Protein AF-A0A3C0YQV0-F1 (afdb_monomer_lite)

pLDDT: mean 88.63, std 9.93, range [42.66, 97.44]

Foldseek 3Di:
DDPPDPPVVVVVVVVVVVVVVVVVVVVVVVVVVVVQVVVLVVQVVVLQVLLDFQDACVVCCVVLDAFPDKDLPLVVCCVPPPDVDSVVSVQWMWTWGFRDPVVGKIKIFIAHPRRGTHHIDMDGD

Secondary structure (DSSP, 8-state):
------HHHHHHHHHHHHHHHHHHHHHHHHHHHHHHHHHHHHHHHHHHHHS-TTSBHHHHHHHH-S-SEEE-SHHHHHHHSS---HHHHTT-EEEEEEEETTTTEEEEEEE-TTSBEEEEEEEE-

Radius of gyration: 25.52 Å; chains: 1; bounding box: 53×18×84 Å

Structure (mmCIF, N/CA/C/O backbone):
data_AF-A0A3C0YQV0-F1
#
_entry.id   AF-A0A3C0YQV0-F1
#
loop_
_atom_site.group_PDB
_atom_site.id
_atom_site.type_symbol
_atom_site.label_atom_id
_atom_site.label_alt_id
_atom_site.label_comp_id
_atom_site.label_asym_id
_atom_site.label_entity_id
_atom_site.label_seq_id
_atom_site.pdbx_PDB_ins_code
_atom_site.Cartn_x
_atom_site.Cartn_y
_atom_site.Cartn_z
_atom_site.occupancy
_atom_site.B_iso_or_equiv
_atom_site.auth_seq_id
_atom_site.auth_comp_id
_atom_site.auth_asym_id
_atom_site.auth_atom_id
_atom_site.pdbx_PDB_model_num
ATOM 1 N N . MET A 1 1 ? 29.304 0.092 -64.421 1.00 42.66 1 MET A N 1
ATOM 2 C CA . MET A 1 1 ? 30.314 0.768 -63.577 1.00 42.66 1 MET A CA 1
ATOM 3 C C . MET A 1 1 ? 29.757 0.851 -62.168 1.00 42.66 1 MET A C 1
ATOM 5 O O . MET A 1 1 ? 29.013 1.770 -61.850 1.00 42.66 1 MET A O 1
ATOM 9 N N . GLU A 1 2 ? 30.024 -0.179 -61.372 1.00 46.31 2 GLU A N 1
ATOM 10 C CA . GLU A 1 2 ? 29.598 -0.265 -59.975 1.00 46.31 2 GLU A CA 1
ATOM 11 C C . GLU A 1 2 ? 30.436 0.721 -59.154 1.00 46.31 2 GLU A C 1
ATOM 13 O O . GLU A 1 2 ? 31.663 0.625 -59.114 1.00 46.31 2 GLU A O 1
ATOM 18 N N . LYS A 1 3 ? 29.794 1.733 -58.560 1.00 54.44 3 LYS A N 1
ATOM 19 C CA . LYS A 1 3 ? 30.466 2.652 -57.638 1.00 54.44 3 LYS A CA 1
ATOM 20 C C . LYS A 1 3 ? 30.808 1.870 -56.372 1.00 54.44 3 LYS A C 1
ATOM 22 O O . LYS A 1 3 ? 29.951 1.691 -55.513 1.00 54.44 3 LYS A O 1
ATOM 27 N N . VAL A 1 4 ? 32.055 1.419 -56.263 1.00 56.25 4 VAL A N 1
ATOM 28 C CA . VAL A 1 4 ? 32.610 0.869 -55.023 1.00 56.25 4 VAL A CA 1
ATOM 29 C C . VAL A 1 4 ? 32.545 1.977 -53.973 1.00 56.25 4 VAL A C 1
ATOM 31 O O . VAL A 1 4 ? 33.317 2.936 -54.013 1.00 56.25 4 VAL A O 1
ATOM 34 N N . ALA A 1 5 ? 31.562 1.899 -53.076 1.00 59.34 5 ALA A N 1
ATOM 35 C CA . ALA A 1 5 ? 31.467 2.804 -51.943 1.00 59.34 5 ALA A CA 1
ATOM 36 C C . ALA A 1 5 ? 32.784 2.732 -51.157 1.00 59.34 5 ALA A C 1
ATOM 38 O O . ALA A 1 5 ? 33.273 1.646 -50.844 1.00 59.34 5 ALA A O 1
ATOM 39 N N . SER A 1 6 ? 33.376 3.891 -50.859 1.00 66.31 6 SER A N 1
ATOM 40 C CA . SER A 1 6 ? 34.610 3.973 -50.078 1.00 66.31 6 SER A CA 1
ATOM 41 C C . SER A 1 6 ? 34.442 3.188 -48.773 1.00 66.31 6 SER A C 1
ATOM 43 O O . SER A 1 6 ? 33.440 3.344 -48.070 1.00 66.31 6 SER A O 1
ATOM 45 N N . SER A 1 7 ? 35.419 2.349 -48.423 1.00 69.88 7 SER A N 1
ATOM 46 C CA . SER A 1 7 ? 35.410 1.540 -47.190 1.00 69.88 7 SER A CA 1
ATOM 47 C C . SER A 1 7 ? 35.085 2.382 -45.940 1.00 69.88 7 SER A C 1
ATOM 49 O O . SER A 1 7 ? 34.391 1.924 -45.030 1.00 69.88 7 SER A O 1
ATOM 51 N N . ARG A 1 8 ? 35.471 3.667 -45.942 1.00 74.00 8 ARG A N 1
ATOM 52 C CA . ARG A 1 8 ? 35.139 4.628 -44.881 1.00 74.00 8 ARG A CA 1
ATOM 53 C C . ARG A 1 8 ? 33.644 4.948 -44.818 1.00 74.00 8 ARG A C 1
ATOM 55 O O . ARG A 1 8 ? 33.073 4.914 -43.737 1.00 74.00 8 ARG A O 1
ATOM 62 N N . THR A 1 9 ? 32.985 5.191 -45.954 1.00 76.75 9 THR A N 1
ATOM 63 C CA . THR A 1 9 ? 31.532 5.444 -46.002 1.00 76.75 9 THR A CA 1
ATOM 64 C C . THR A 1 9 ? 30.712 4.239 -45.545 1.00 76.75 9 THR A C 1
ATOM 66 O O . THR A 1 9 ? 29.744 4.421 -44.812 1.00 76.75 9 THR A O 1
ATOM 69 N N . VAL A 1 10 ? 31.133 3.015 -45.885 1.00 77.50 10 VAL A N 1
ATOM 70 C CA . VAL A 1 10 ? 30.481 1.781 -45.404 1.00 77.50 10 VAL A CA 1
ATOM 71 C C . VAL A 1 10 ? 30.653 1.630 -43.887 1.00 77.50 10 VAL A C 1
ATOM 73 O O . VAL A 1 10 ? 29.699 1.313 -43.176 1.00 77.50 10 VAL A O 1
ATOM 76 N N . THR A 1 11 ? 31.842 1.944 -43.370 1.00 78.19 11 THR A N 1
ATOM 77 C CA . THR A 1 11 ? 32.129 1.910 -41.927 1.00 78.19 11 THR A CA 1
ATOM 78 C C . THR A 1 11 ? 31.281 2.929 -41.156 1.00 78.19 11 THR A C 1
ATOM 80 O O . THR A 1 11 ? 30.650 2.571 -40.164 1.00 78.19 11 THR A O 1
ATOM 83 N N . TYR A 1 12 ? 31.184 4.176 -41.634 1.00 83.56 12 TYR A N 1
ATOM 84 C CA . TYR A 1 12 ? 30.361 5.206 -40.986 1.00 83.56 12 TYR A CA 1
ATOM 85 C C . TYR A 1 12 ? 28.867 4.866 -40.994 1.00 83.56 12 TYR A C 1
ATOM 87 O O . TYR A 1 12 ? 28.203 5.049 -39.976 1.00 83.56 12 TYR A O 1
ATOM 95 N N . LEU A 1 13 ? 28.345 4.327 -42.102 1.00 81.62 13 LEU A N 1
ATOM 96 C CA . LEU A 1 13 ? 26.955 3.865 -42.191 1.00 81.62 13 LEU A CA 1
ATOM 97 C C . LEU A 1 13 ? 26.656 2.756 -41.177 1.00 81.62 13 LEU A C 1
ATOM 99 O O . LEU A 1 13 ? 25.630 2.797 -40.504 1.00 81.62 13 LEU A O 1
ATOM 103 N N . THR A 1 14 ? 27.576 1.804 -41.020 1.00 81.69 14 THR A N 1
ATOM 104 C CA . THR A 1 14 ? 27.415 0.689 -40.075 1.00 81.69 14 THR A CA 1
ATOM 105 C C . THR A 1 14 ? 27.409 1.181 -38.624 1.00 81.69 14 THR A C 1
ATOM 107 O O . THR A 1 14 ? 26.560 0.771 -37.835 1.00 81.69 14 THR A O 1
ATOM 110 N N . ILE A 1 15 ? 28.302 2.116 -38.278 1.00 85.81 15 ILE A N 1
ATOM 111 C CA . ILE A 1 15 ? 28.349 2.731 -36.942 1.00 85.81 15 ILE A CA 1
ATOM 112 C C . ILE A 1 15 ? 27.075 3.542 -36.668 1.00 85.81 15 ILE A C 1
ATOM 114 O O . ILE A 1 15 ? 26.482 3.406 -35.600 1.00 85.81 15 ILE A O 1
ATOM 118 N N . ALA A 1 16 ? 26.620 4.353 -37.628 1.00 83.25 16 ALA A N 1
ATOM 119 C CA . ALA A 1 16 ? 25.412 5.164 -37.479 1.00 83.25 16 ALA A CA 1
ATOM 120 C C . ALA A 1 16 ? 24.153 4.303 -37.278 1.00 83.25 16 ALA A C 1
ATOM 122 O O . ALA A 1 16 ? 23.330 4.608 -36.414 1.00 83.25 16 ALA A O 1
ATOM 123 N N . LEU A 1 17 ? 24.030 3.197 -38.020 1.00 86.25 17 LEU A N 1
ATOM 124 C CA . LEU A 1 17 ? 22.953 2.224 -37.828 1.00 86.25 17 LEU A CA 1
ATOM 125 C C . LEU A 1 17 ? 23.039 1.563 -36.448 1.00 86.25 17 LEU A C 1
ATOM 127 O O . LEU A 1 17 ? 22.029 1.496 -35.752 1.00 86.25 17 LEU A O 1
ATOM 131 N N . GLY A 1 18 ? 24.232 1.149 -36.011 1.00 84.69 18 GLY A N 1
ATOM 132 C CA . GLY A 1 18 ? 24.435 0.577 -34.677 1.00 84.69 18 GLY A CA 1
ATOM 133 C C . GLY A 1 18 ? 24.026 1.528 -33.548 1.00 84.69 18 GLY A C 1
ATOM 134 O O . GLY A 1 18 ? 23.324 1.123 -32.622 1.00 84.69 18 GLY A O 1
ATOM 135 N N . ILE A 1 19 ? 24.388 2.811 -33.651 1.00 89.56 19 ILE A N 1
ATOM 136 C CA . ILE A 1 19 ? 23.989 3.840 -32.680 1.00 89.56 19 ILE A CA 1
ATOM 137 C C . ILE A 1 19 ? 22.473 4.055 -32.708 1.00 89.56 19 ILE A C 1
ATOM 139 O O . ILE A 1 19 ? 21.850 4.103 -31.652 1.00 89.56 19 ILE A O 1
ATOM 143 N N . SER A 1 20 ? 21.863 4.154 -33.893 1.00 89.81 20 SER A N 1
ATOM 144 C CA . SER A 1 20 ? 20.414 4.353 -34.026 1.00 89.81 20 SER A CA 1
ATOM 145 C C . SER A 1 20 ? 19.617 3.208 -33.393 1.00 89.81 20 SER A C 1
ATOM 147 O O . SER A 1 20 ? 18.682 3.462 -32.631 1.00 89.81 20 SER A O 1
ATOM 149 N N . TRP A 1 21 ? 20.031 1.960 -33.625 1.00 91.44 21 TRP A N 1
ATOM 150 C CA . TRP A 1 21 ? 19.443 0.789 -32.973 1.00 91.44 21 TRP A CA 1
ATOM 151 C C . TRP A 1 21 ? 19.661 0.800 -31.460 1.00 91.44 21 TRP A C 1
ATOM 153 O O . TRP A 1 21 ? 18.722 0.535 -30.710 1.00 91.44 21 TRP A O 1
ATOM 163 N N . GLY A 1 22 ? 20.863 1.160 -31.001 1.00 91.00 22 GLY A N 1
ATOM 164 C CA . GLY A 1 22 ? 21.168 1.287 -29.576 1.00 91.00 22 GLY A CA 1
ATOM 165 C C . GLY A 1 22 ? 20.277 2.316 -28.877 1.00 91.00 22 GLY A C 1
ATOM 166 O O . GLY A 1 22 ? 19.670 2.014 -27.852 1.00 91.00 22 GLY A O 1
ATOM 167 N N . VAL A 1 23 ? 20.125 3.506 -29.463 1.00 92.06 23 VAL A N 1
ATOM 168 C CA . VAL A 1 23 ? 19.241 4.560 -28.940 1.00 92.06 23 VAL A CA 1
ATOM 169 C C . VAL A 1 23 ? 17.783 4.100 -28.944 1.00 92.06 23 VAL A C 1
ATOM 171 O O . VAL A 1 23 ? 17.093 4.264 -27.940 1.00 92.06 23 VAL A O 1
ATOM 174 N N . GLY A 1 24 ? 17.320 3.478 -30.033 1.00 91.69 24 GLY A N 1
ATOM 175 C CA . GLY A 1 24 ? 15.961 2.941 -30.123 1.00 91.69 24 GLY A CA 1
ATOM 176 C C . GLY A 1 24 ? 15.669 1.894 -29.047 1.00 91.69 24 GLY A C 1
ATOM 177 O O . GLY A 1 24 ? 14.635 1.953 -28.385 1.00 91.69 24 GLY A O 1
ATOM 178 N N . PHE A 1 25 ? 16.606 0.977 -28.807 1.00 93.38 25 PHE A N 1
ATOM 179 C CA . PHE A 1 25 ? 16.476 -0.052 -27.779 1.00 93.38 25 PHE A CA 1
ATOM 180 C C . PHE A 1 25 ? 16.431 0.538 -26.363 1.00 93.38 25 PHE A C 1
ATOM 182 O O . PHE A 1 25 ? 15.572 0.165 -25.563 1.00 93.38 25 PHE A O 1
ATOM 189 N N . VAL A 1 26 ? 17.295 1.513 -26.064 1.00 93.69 26 VAL A N 1
ATOM 190 C CA . VAL A 1 26 ? 17.285 2.217 -24.771 1.00 93.69 26 VAL A CA 1
ATOM 191 C C . VAL A 1 26 ? 15.967 2.969 -24.564 1.00 93.69 26 VAL A C 1
ATOM 193 O O . VAL A 1 26 ? 15.376 2.891 -23.484 1.00 93.69 26 VAL A O 1
ATOM 196 N N . LEU A 1 27 ? 15.452 3.647 -25.593 1.00 93.44 27 LEU A N 1
ATOM 197 C CA . LEU A 1 27 ? 14.158 4.331 -25.526 1.00 93.44 27 LEU A CA 1
ATOM 198 C C . LEU A 1 27 ? 13.002 3.351 -25.288 1.00 93.44 27 LEU A C 1
ATOM 200 O O . LEU A 1 27 ? 12.127 3.622 -24.468 1.00 93.44 27 LEU A O 1
ATOM 204 N N . LEU A 1 28 ? 13.005 2.188 -25.939 1.00 94.50 28 LEU A N 1
ATOM 205 C CA . LEU A 1 28 ? 11.987 1.157 -25.720 1.00 94.50 28 LEU A CA 1
ATOM 206 C C . LEU A 1 28 ? 12.006 0.615 -24.287 1.00 94.50 28 LEU A C 1
ATOM 208 O O . LEU A 1 28 ? 10.950 0.486 -23.667 1.00 94.50 28 LEU A O 1
ATOM 212 N N . ILE A 1 29 ? 13.187 0.336 -23.733 1.00 92.06 29 ILE A N 1
ATOM 213 C CA . ILE A 1 29 ? 13.307 -0.140 -22.349 1.00 92.06 29 ILE A CA 1
ATOM 214 C C . ILE A 1 29 ? 12.817 0.928 -21.371 1.00 92.06 29 ILE A C 1
ATOM 216 O O . ILE A 1 29 ? 11.978 0.650 -20.517 1.00 92.06 29 ILE A O 1
ATOM 220 N N . THR A 1 30 ? 13.318 2.155 -21.502 1.00 91.69 30 THR A N 1
ATOM 221 C CA . THR A 1 30 ? 12.988 3.256 -20.583 1.00 91.69 30 THR A CA 1
ATOM 222 C C . THR A 1 30 ? 11.505 3.611 -20.612 1.00 91.69 30 THR A C 1
ATOM 224 O O . THR A 1 30 ? 10.890 3.752 -19.557 1.00 91.69 30 THR A O 1
ATOM 227 N N . THR A 1 31 ? 10.898 3.679 -21.798 1.00 91.44 31 THR A N 1
ATOM 228 C CA . THR A 1 31 ? 9.451 3.906 -21.928 1.00 91.44 31 THR A CA 1
ATOM 229 C C . THR A 1 31 ? 8.646 2.759 -21.325 1.00 91.44 31 THR A C 1
ATOM 231 O O . THR A 1 31 ? 7.706 3.014 -20.576 1.00 91.44 31 THR A O 1
ATOM 234 N N . SER A 1 32 ? 9.036 1.505 -21.566 1.00 89.06 32 SER A N 1
ATOM 235 C CA . SER A 1 32 ? 8.360 0.334 -20.990 1.00 89.06 32 SER A CA 1
ATOM 236 C C . SER A 1 32 ? 8.402 0.338 -19.460 1.00 89.06 32 SER A C 1
ATOM 238 O O . SER A 1 32 ? 7.376 0.115 -18.816 1.00 89.06 32 SER A O 1
ATOM 240 N N . LEU A 1 33 ? 9.561 0.651 -18.870 1.00 87.56 33 LEU A N 1
ATOM 241 C CA . LEU A 1 33 ? 9.719 0.779 -17.419 1.00 87.56 33 LEU A CA 1
ATOM 242 C C . LEU A 1 33 ? 8.850 1.909 -16.856 1.00 87.56 33 LEU A C 1
ATOM 244 O O . LEU A 1 33 ? 8.151 1.702 -15.867 1.00 87.56 33 LEU A O 1
ATOM 248 N N . PHE A 1 34 ? 8.820 3.066 -17.522 1.00 88.56 34 PHE A N 1
ATOM 249 C CA . PHE A 1 34 ? 7.976 4.187 -17.114 1.00 88.56 34 PHE A CA 1
ATOM 250 C C . PHE A 1 34 ? 6.482 3.836 -17.155 1.00 88.56 34 PHE A C 1
ATOM 252 O O . PHE A 1 34 ? 5.737 4.156 -16.229 1.00 88.56 34 PHE A O 1
ATOM 259 N N . PHE A 1 35 ? 6.026 3.143 -18.203 1.00 88.69 35 PHE A N 1
ATOM 260 C CA . PHE A 1 35 ? 4.636 2.694 -18.298 1.00 88.69 35 PHE A CA 1
ATOM 261 C C . PHE A 1 35 ? 4.276 1.679 -17.212 1.00 88.69 35 PHE A C 1
ATOM 263 O O . PHE A 1 35 ? 3.189 1.773 -16.635 1.00 88.69 35 PHE A O 1
ATOM 270 N N . LEU A 1 36 ? 5.176 0.738 -16.913 1.00 87.25 36 LEU A N 1
ATOM 271 C CA . LEU A 1 36 ? 4.998 -0.220 -15.822 1.00 87.25 36 LEU A CA 1
ATOM 272 C C . LEU A 1 36 ? 4.880 0.498 -14.477 1.00 87.25 36 LEU A C 1
ATOM 274 O O . LEU A 1 36 ? 3.924 0.256 -13.744 1.00 87.25 36 LEU A O 1
ATOM 278 N N . GLU A 1 37 ? 5.786 1.431 -14.190 1.00 87.38 37 GLU A N 1
ATOM 279 C CA . GLU A 1 37 ? 5.776 2.185 -12.940 1.00 87.38 37 GLU A CA 1
ATOM 280 C C . GLU A 1 37 ? 4.539 3.079 -12.804 1.00 87.38 37 GLU A C 1
ATOM 282 O O . GLU A 1 37 ? 3.921 3.124 -11.740 1.00 87.38 37 GLU A O 1
ATOM 287 N N . LYS A 1 38 ? 4.105 3.731 -13.888 1.00 88.56 38 LYS A N 1
ATOM 288 C CA . LYS A 1 38 ? 2.876 4.531 -13.887 1.00 88.56 38 LYS A CA 1
ATOM 289 C C . LYS A 1 38 ? 1.640 3.668 -13.642 1.00 88.56 38 LYS A C 1
ATOM 291 O O . LYS A 1 38 ? 0.788 4.030 -12.836 1.00 88.56 38 LYS A O 1
ATOM 296 N N . ARG A 1 39 ? 1.538 2.509 -14.301 1.00 88.75 39 ARG A N 1
ATOM 297 C CA . ARG A 1 39 ? 0.429 1.564 -14.089 1.00 88.75 39 ARG A CA 1
ATOM 298 C C . ARG A 1 39 ? 0.412 1.041 -12.653 1.00 88.75 39 ARG A C 1
ATOM 300 O O . ARG A 1 39 ? -0.655 0.939 -12.051 1.00 88.75 39 ARG A O 1
ATOM 307 N N . ALA A 1 40 ? 1.586 0.739 -12.112 1.00 87.44 40 ALA A N 1
ATOM 308 C CA . ALA A 1 40 ? 1.772 0.315 -10.735 1.00 87.44 40 ALA A CA 1
ATOM 309 C C . ALA A 1 40 ? 1.363 1.399 -9.728 1.00 87.44 40 ALA A C 1
ATOM 311 O O . ALA A 1 40 ? 0.623 1.119 -8.786 1.00 87.44 40 ALA A O 1
ATOM 312 N N . GLY A 1 41 ? 1.790 2.641 -9.964 1.00 88.38 41 GLY A N 1
ATOM 313 C CA . GLY A 1 41 ? 1.407 3.807 -9.173 1.00 88.38 41 GLY A CA 1
ATOM 314 C C . GLY A 1 41 ? -0.097 4.064 -9.199 1.00 88.38 41 GLY A C 1
ATOM 315 O O . GLY A 1 41 ? -0.689 4.240 -8.142 1.00 88.38 41 GLY A O 1
ATOM 316 N N . ASN A 1 42 ? -0.731 3.997 -10.371 1.00 90.12 42 ASN A N 1
ATOM 317 C CA . ASN A 1 42 ? -2.180 4.165 -10.485 1.00 90.12 42 ASN A CA 1
ATOM 318 C C . ASN A 1 42 ? -2.934 3.098 -9.687 1.00 90.12 42 ASN A C 1
ATOM 320 O O . ASN A 1 42 ? -3.784 3.443 -8.881 1.00 90.12 42 ASN A O 1
ATOM 324 N N . LYS A 1 43 ? -2.559 1.819 -9.823 1.00 89.44 43 LYS A N 1
ATOM 325 C CA . LYS A 1 43 ? -3.198 0.738 -9.060 1.00 89.44 43 LYS A CA 1
ATOM 326 C C . LYS A 1 43 ? -3.062 0.935 -7.545 1.00 89.44 43 LYS A C 1
ATOM 328 O O . LYS A 1 43 ? -3.999 0.654 -6.804 1.00 89.44 43 LYS A O 1
ATOM 333 N N . LEU A 1 44 ? -1.902 1.405 -7.086 1.00 90.31 44 LEU A N 1
ATOM 334 C CA . LEU A 1 44 ? -1.676 1.730 -5.679 1.00 90.31 44 LEU A CA 1
ATOM 335 C C . LEU A 1 44 ? -2.588 2.873 -5.215 1.00 90.31 44 LEU A C 1
ATOM 337 O O . LEU A 1 44 ? -3.229 2.758 -4.175 1.00 90.31 44 LEU A O 1
ATOM 341 N N . LEU A 1 45 ? -2.653 3.959 -5.987 1.00 91.12 45 LEU A N 1
ATOM 342 C CA . LEU A 1 45 ? -3.505 5.105 -5.679 1.00 91.12 45 LEU A CA 1
ATOM 343 C C . LEU A 1 45 ? -4.986 4.724 -5.677 1.00 91.12 45 LEU A C 1
ATOM 345 O O . LEU A 1 45 ? -5.695 5.139 -4.769 1.00 91.12 45 LEU A O 1
ATOM 349 N N . ASP A 1 46 ? -5.427 3.891 -6.620 1.00 91.88 46 ASP A N 1
ATOM 350 C CA . ASP A 1 46 ? -6.800 3.386 -6.675 1.00 91.88 46 ASP A CA 1
ATOM 351 C C . ASP A 1 46 ? -7.139 2.611 -5.396 1.00 91.88 46 ASP A C 1
ATOM 353 O O . ASP A 1 46 ? -8.160 2.858 -4.766 1.00 91.88 46 ASP A O 1
ATOM 357 N N . MET A 1 47 ? -6.254 1.717 -4.950 1.00 91.88 47 MET A N 1
ATOM 358 C CA . MET A 1 47 ? -6.462 0.960 -3.714 1.00 91.88 47 MET A CA 1
ATOM 359 C C . MET A 1 47 ? -6.453 1.840 -2.452 1.00 91.88 47 MET A C 1
ATOM 361 O O . MET A 1 47 ? -7.219 1.575 -1.529 1.00 91.88 47 MET A O 1
ATOM 365 N N . ILE A 1 48 ? -5.621 2.886 -2.398 1.00 92.38 48 ILE A N 1
ATOM 366 C CA . ILE A 1 48 ? -5.645 3.863 -1.295 1.00 92.38 48 ILE A CA 1
ATOM 367 C C . ILE A 1 48 ? -6.945 4.670 -1.329 1.00 92.38 48 ILE A C 1
ATOM 369 O O . ILE A 1 48 ? -7.541 4.897 -0.282 1.00 92.38 48 ILE A O 1
ATOM 373 N N . ALA A 1 49 ? -7.404 5.068 -2.517 1.00 92.75 49 ALA A N 1
ATOM 374 C CA . ALA A 1 49 ? -8.648 5.810 -2.693 1.00 92.75 49 ALA A CA 1
ATOM 375 C C . ALA A 1 49 ? -9.877 4.993 -2.269 1.00 92.75 49 ALA A C 1
ATOM 377 O O . ALA A 1 49 ? -10.829 5.559 -1.744 1.00 92.75 49 ALA A O 1
ATOM 378 N N . LEU A 1 50 ? -9.844 3.665 -2.431 1.00 93.00 50 LEU A N 1
ATOM 379 C CA . LEU A 1 50 ? -10.869 2.779 -1.871 1.00 93.00 50 LEU A CA 1
ATOM 380 C C . LEU A 1 50 ? -10.884 2.805 -0.338 1.00 93.00 50 LEU A C 1
ATOM 382 O O . LEU A 1 50 ? -11.941 2.663 0.271 1.00 93.00 50 LEU A O 1
ATOM 386 N N . ALA A 1 51 ? -9.726 2.977 0.296 1.00 93.88 51 ALA A N 1
ATOM 387 C CA . ALA A 1 51 ? -9.562 2.949 1.744 1.00 93.88 51 ALA A CA 1
ATOM 388 C C . ALA A 1 51 ? -9.809 4.321 2.396 1.00 93.88 51 ALA A C 1
ATOM 390 O O . ALA A 1 51 ? -8.983 4.829 3.157 1.00 93.88 51 ALA A O 1
ATOM 391 N N . GLU A 1 52 ? -10.964 4.918 2.101 1.00 94.12 52 GLU A N 1
ATOM 392 C CA . GLU A 1 52 ? -11.362 6.214 2.649 1.00 94.12 52 GLU A CA 1
ATOM 393 C C . GLU A 1 52 ? -11.649 6.127 4.165 1.00 94.12 52 GLU A C 1
ATOM 395 O O . GLU A 1 52 ? -12.381 5.226 4.605 1.00 94.12 52 GLU A O 1
ATOM 400 N N . PRO A 1 53 ? -11.123 7.059 4.987 1.00 95.25 53 PRO A N 1
ATOM 401 C CA . PRO A 1 53 ? -11.437 7.126 6.410 1.00 95.25 53 PRO A CA 1
ATOM 402 C C . PRO A 1 53 ? -12.943 7.206 6.688 1.00 95.25 53 PRO A C 1
ATOM 404 O O . PRO A 1 53 ? -13.677 7.927 6.022 1.00 95.25 53 PRO A O 1
ATOM 407 N N . GLY A 1 54 ? -13.413 6.481 7.702 1.00 94.75 54 GLY A N 1
ATOM 408 C CA . GLY A 1 54 ? -14.834 6.376 8.047 1.00 94.75 54 GLY A CA 1
ATOM 409 C C . GLY A 1 54 ? -15.580 5.257 7.314 1.00 94.75 54 GLY A C 1
ATOM 410 O O . GLY A 1 54 ? -16.674 4.878 7.734 1.00 94.75 54 GLY A O 1
ATOM 411 N N . THR A 1 55 ? -14.984 4.662 6.279 1.00 95.56 55 THR A N 1
ATOM 412 C CA . THR A 1 55 ? -15.550 3.493 5.594 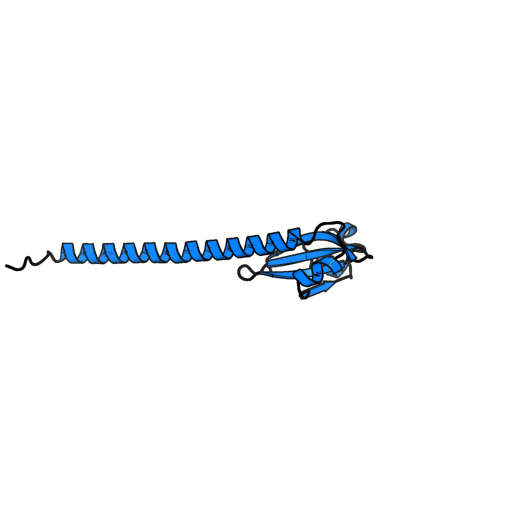1.00 95.56 55 THR A CA 1
ATOM 413 C C . THR A 1 55 ? -15.245 2.219 6.372 1.00 95.56 55 THR A C 1
ATOM 415 O O . THR A 1 55 ? -14.162 2.059 6.934 1.00 95.56 55 THR A O 1
ATOM 418 N N . LYS A 1 56 ? -16.182 1.267 6.402 1.00 95.56 56 LYS A N 1
ATOM 419 C CA . LYS A 1 56 ? -15.901 -0.061 6.954 1.00 95.56 56 LYS A CA 1
ATOM 420 C C . LYS A 1 56 ? -15.027 -0.876 6.009 1.00 95.56 56 LYS A C 1
ATOM 422 O O . LYS A 1 56 ? -15.313 -0.968 4.816 1.00 95.56 56 LYS A O 1
ATOM 427 N N . LEU A 1 57 ? -14.025 -1.561 6.558 1.00 94.31 57 LEU A N 1
ATOM 428 C CA . LEU A 1 57 ? -13.109 -2.380 5.764 1.00 94.31 57 LEU A CA 1
ATOM 429 C C . LEU A 1 57 ? -13.836 -3.481 4.975 1.00 94.31 57 LEU A C 1
ATOM 431 O O . LEU A 1 57 ? -13.447 -3.791 3.852 1.00 94.31 57 LEU A O 1
ATOM 435 N N . GLU A 1 58 ? -14.912 -4.049 5.528 1.00 93.19 58 GLU A N 1
ATOM 436 C CA . GLU A 1 58 ? -15.710 -5.098 4.877 1.00 93.19 58 GLU A CA 1
ATOM 437 C C . GLU A 1 58 ? -16.269 -4.681 3.507 1.00 93.19 58 GLU A C 1
ATOM 439 O O . GLU A 1 58 ? -16.312 -5.506 2.595 1.00 93.19 58 GLU A O 1
ATOM 444 N N . THR A 1 59 ? -16.599 -3.399 3.331 1.00 93.75 59 THR A N 1
ATOM 445 C CA . THR A 1 59 ? -17.176 -2.848 2.097 1.00 93.75 59 THR A CA 1
ATOM 446 C C . THR A 1 59 ? -16.200 -2.900 0.922 1.00 93.75 59 THR A C 1
ATOM 448 O O . THR A 1 59 ? -16.611 -3.079 -0.222 1.00 93.75 59 THR A O 1
ATOM 451 N N . ILE A 1 60 ? -14.899 -2.773 1.195 1.00 92.94 60 ILE A N 1
ATOM 452 C CA . ILE A 1 60 ? -13.852 -2.682 0.165 1.00 92.94 60 ILE A CA 1
ATOM 453 C C . ILE A 1 60 ? -12.933 -3.905 0.133 1.00 92.94 60 ILE A C 1
ATOM 455 O O . ILE A 1 60 ? -12.165 -4.088 -0.810 1.00 92.94 60 ILE A O 1
ATOM 459 N N . LYS A 1 61 ? -13.024 -4.786 1.136 1.00 89.25 61 LYS A N 1
ATOM 460 C CA . LYS A 1 61 ? -12.170 -5.974 1.268 1.00 89.25 61 LYS A CA 1
ATOM 461 C C . LYS A 1 61 ? -12.200 -6.862 0.021 1.00 89.25 61 LYS A C 1
ATOM 463 O O . LYS A 1 61 ? -11.164 -7.379 -0.380 1.00 89.25 61 LYS A O 1
ATOM 468 N N . GLY A 1 62 ? -13.361 -6.999 -0.624 1.00 87.62 62 GLY A N 1
ATOM 469 C CA . GLY A 1 62 ? -13.495 -7.770 -1.866 1.00 87.62 62 GLY A CA 1
ATOM 470 C C . GLY A 1 62 ? -12.672 -7.215 -3.036 1.00 87.62 62 GLY A C 1
ATOM 471 O O . GLY A 1 62 ? -12.232 -7.982 -3.885 1.00 87.62 62 GLY A O 1
ATOM 472 N N . GLN A 1 63 ? -12.424 -5.902 -3.060 1.00 89.88 63 GLN A N 1
ATOM 473 C CA . GLN A 1 63 ? -11.638 -5.229 -4.099 1.00 89.88 63 GLN A CA 1
ATOM 474 C C . GLN A 1 63 ? -10.138 -5.219 -3.775 1.00 89.88 63 GLN A C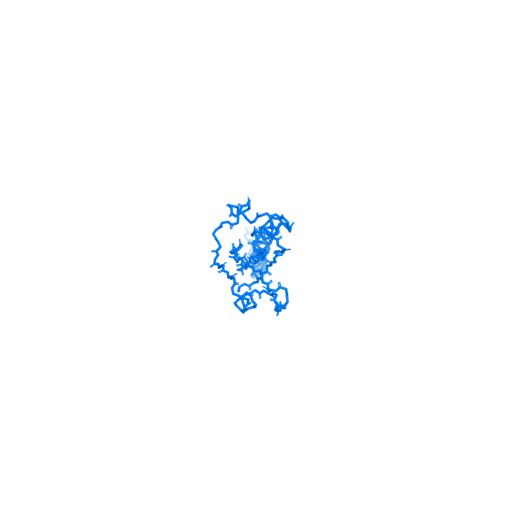 1
ATOM 476 O O . GLN A 1 63 ? -9.310 -5.310 -4.679 1.00 89.88 63 GLN A O 1
ATOM 481 N N . LEU A 1 64 ? -9.788 -5.150 -2.488 1.00 89.31 64 LEU A N 1
ATOM 482 C CA . LEU A 1 64 ? -8.401 -5.205 -2.012 1.00 89.31 64 LEU A CA 1
ATOM 483 C C . LEU A 1 64 ? -7.812 -6.623 -2.054 1.00 89.31 64 LEU A C 1
ATOM 485 O O . LEU A 1 64 ? -6.598 -6.791 -2.157 1.00 89.31 64 LEU A O 1
ATOM 489 N N . GLY A 1 65 ? -8.666 -7.646 -1.994 1.00 88.06 65 GLY A N 1
ATOM 490 C CA . GLY A 1 65 ? -8.262 -9.046 -1.986 1.00 88.06 65 GLY A CA 1
ATOM 491 C C . GLY A 1 65 ? -7.920 -9.555 -0.586 1.00 88.06 65 GLY A C 1
ATOM 492 O O . GLY A 1 65 ? -8.473 -9.114 0.424 1.00 88.06 65 GLY A O 1
ATOM 493 N N . VAL A 1 66 ? -7.037 -10.550 -0.521 1.00 89.62 66 VAL A N 1
ATOM 494 C CA . VAL A 1 66 ? -6.651 -11.183 0.745 1.00 89.62 66 VAL A CA 1
ATOM 495 C C . VAL A 1 66 ? -5.512 -10.382 1.382 1.00 89.62 66 VAL A C 1
ATOM 497 O O . VAL A 1 66 ? -4.506 -10.139 0.710 1.00 89.62 66 VAL A O 1
ATOM 500 N N . PRO A 1 67 ? -5.631 -9.978 2.660 1.00 92.00 67 PRO A N 1
ATOM 501 C CA . PRO A 1 67 ? -4.530 -9.322 3.347 1.00 92.00 67 PRO A CA 1
ATOM 502 C C . PRO A 1 67 ? -3.356 -10.291 3.489 1.00 92.00 67 PRO A C 1
AT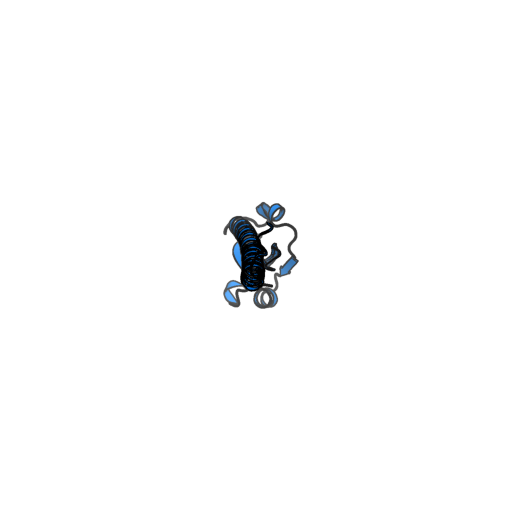OM 504 O O . PRO A 1 67 ? -3.534 -11.445 3.878 1.00 92.00 67 PRO A O 1
ATOM 507 N N . MET A 1 68 ? -2.149 -9.804 3.213 1.00 92.00 68 MET A N 1
ATOM 508 C CA . MET A 1 68 ? -0.919 -10.558 3.466 1.00 92.00 68 MET A CA 1
ATOM 509 C C . MET A 1 68 ? -0.617 -10.652 4.964 1.00 92.00 68 MET A C 1
ATOM 511 O O . MET A 1 68 ? 0.031 -11.595 5.411 1.00 92.00 68 MET A O 1
ATOM 515 N N . ARG A 1 69 ? -1.084 -9.666 5.739 1.00 92.69 69 ARG A N 1
ATOM 516 C CA . ARG A 1 69 ? -0.889 -9.596 7.184 1.00 92.69 69 ARG A CA 1
ATOM 517 C C . ARG A 1 69 ? -2.047 -8.862 7.843 1.00 92.69 69 ARG A C 1
ATOM 519 O O . ARG A 1 69 ? -2.558 -7.883 7.300 1.00 92.69 69 ARG A O 1
ATOM 526 N N . VAL A 1 70 ? -2.428 -9.330 9.026 1.00 95.31 70 VAL A N 1
ATOM 527 C CA . VAL A 1 70 ? -3.348 -8.630 9.920 1.00 95.31 70 VAL A CA 1
ATOM 528 C C . VAL A 1 70 ? -2.763 -8.676 11.324 1.00 95.31 70 VAL A C 1
ATOM 530 O O . VAL A 1 70 ? -2.504 -9.764 11.825 1.00 95.31 70 VAL A O 1
ATOM 533 N N . GLU A 1 71 ? -2.565 -7.516 11.945 1.00 95.88 71 GLU A N 1
ATOM 534 C CA . GLU A 1 71 ? -2.036 -7.403 13.308 1.00 95.88 71 GLU A CA 1
ATOM 535 C C . GLU A 1 71 ? -2.925 -6.497 14.154 1.00 95.88 71 GLU A C 1
ATOM 537 O O . GLU A 1 71 ? -3.451 -5.489 13.692 1.00 95.88 71 GLU A O 1
ATOM 542 N N . ASN A 1 72 ? -3.092 -6.869 15.411 1.00 93.69 72 ASN A N 1
ATOM 543 C CA . ASN A 1 72 ? -3.931 -6.194 16.400 1.00 93.69 72 ASN A CA 1
ATOM 544 C C . ASN A 1 72 ? -3.187 -5.924 17.715 1.00 93.69 72 ASN A C 1
ATOM 546 O O . ASN A 1 72 ? -3.664 -5.155 18.545 1.00 93.69 72 ASN A O 1
ATOM 550 N N . ASP A 1 73 ? -2.028 -6.551 17.900 1.00 94.69 73 ASP A N 1
ATOM 551 C CA . ASP A 1 73 ? -1.102 -6.242 18.979 1.00 94.69 73 ASP A CA 1
ATOM 552 C C . ASP A 1 73 ? -0.377 -4.923 18.678 1.00 94.69 73 ASP A C 1
ATOM 554 O O . ASP A 1 73 ? 0.147 -4.737 17.579 1.00 94.69 73 ASP A O 1
ATOM 558 N N . VAL A 1 74 ? -0.375 -3.988 19.631 1.00 93.94 74 VAL A N 1
ATOM 559 C CA . VAL A 1 74 ? 0.112 -2.615 19.409 1.00 93.94 74 VAL A CA 1
ATOM 560 C C . VAL A 1 74 ? 1.588 -2.615 19.020 1.00 93.94 74 VAL A C 1
ATOM 562 O O . VAL A 1 74 ? 1.996 -1.882 18.120 1.00 93.94 74 VAL A O 1
ATOM 565 N N . GLU A 1 75 ? 2.384 -3.450 19.672 1.00 95.19 75 GLU A N 1
ATOM 566 C CA . GLU A 1 75 ? 3.811 -3.591 19.450 1.00 95.19 75 GLU A CA 1
ATOM 567 C C . GLU A 1 75 ? 4.079 -4.130 18.037 1.00 95.19 75 GLU A C 1
ATOM 569 O O . GLU A 1 75 ? 4.893 -3.550 17.317 1.00 95.19 75 GLU A O 1
ATOM 574 N N . LYS A 1 76 ? 3.320 -5.131 17.575 1.00 93.81 76 LYS A N 1
ATOM 575 C CA . LYS A 1 76 ? 3.405 -5.620 16.185 1.00 93.81 76 LYS A CA 1
ATOM 576 C C . LYS A 1 76 ? 2.890 -4.624 15.148 1.00 93.81 76 LYS A C 1
ATOM 578 O O . LYS A 1 76 ? 3.465 -4.512 14.066 1.00 93.81 76 LYS A O 1
AT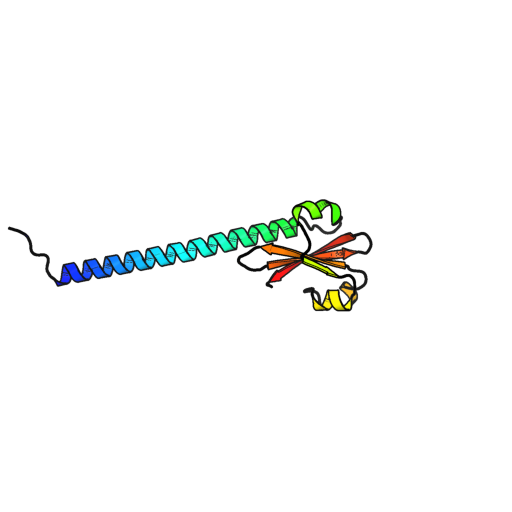OM 583 N N . VAL A 1 77 ? 1.822 -3.888 15.450 1.00 93.50 77 VAL A N 1
ATOM 584 C CA . VAL A 1 77 ? 1.295 -2.830 14.571 1.00 93.50 77 VAL A CA 1
ATOM 585 C C . VAL A 1 77 ? 2.357 -1.747 14.348 1.00 93.50 77 VAL A C 1
ATOM 587 O O . VAL A 1 77 ? 2.536 -1.284 13.221 1.00 93.50 77 VAL A O 1
ATOM 590 N N . ILE A 1 78 ? 3.094 -1.384 15.401 1.00 94.56 78 ILE A N 1
ATOM 591 C CA . ILE A 1 78 ? 4.226 -0.450 15.335 1.00 94.56 78 ILE A CA 1
ATOM 592 C C . ILE A 1 78 ? 5.412 -1.064 14.591 1.00 94.56 78 ILE A C 1
ATOM 594 O O . ILE A 1 78 ? 6.067 -0.370 13.817 1.00 94.56 78 ILE A O 1
ATOM 598 N N . GLU A 1 79 ? 5.730 -2.336 14.830 1.00 92.81 79 GLU A N 1
ATOM 599 C CA . GLU A 1 79 ? 6.851 -3.025 14.184 1.00 92.81 79 GLU A CA 1
ATOM 600 C C . GLU A 1 79 ? 6.672 -3.053 12.663 1.00 92.81 79 GLU A C 1
ATOM 602 O O . GLU A 1 79 ? 7.534 -2.567 11.925 1.00 92.81 79 GLU A O 1
ATOM 607 N N . TRP A 1 80 ? 5.518 -3.539 12.206 1.00 90.06 80 TRP A N 1
ATOM 608 C CA . TRP A 1 80 ? 5.252 -3.806 10.795 1.00 90.06 80 TRP A CA 1
ATOM 609 C C . TRP A 1 80 ? 4.709 -2.614 10.020 1.00 90.06 80 TRP A C 1
ATOM 611 O O . TRP A 1 80 ? 4.929 -2.531 8.816 1.00 90.06 80 TRP A O 1
ATOM 621 N N . GLY A 1 81 ? 4.005 -1.704 10.685 1.00 90.31 81 GLY A N 1
ATOM 622 C CA . GLY A 1 81 ? 3.415 -0.543 10.041 1.00 90.31 81 GLY A CA 1
ATOM 623 C C . GLY A 1 81 ? 4.381 0.646 9.937 1.00 90.31 81 GLY A C 1
ATOM 624 O O . GLY A 1 81 ? 5.338 0.751 10.711 1.00 90.31 81 GLY A O 1
ATOM 625 N N . PRO A 1 82 ? 4.151 1.598 9.020 1.00 89.62 82 PRO A N 1
ATOM 626 C CA . PRO A 1 82 ? 4.986 2.793 8.885 1.00 89.62 82 PRO A CA 1
ATOM 627 C C . PRO A 1 82 ? 4.811 3.781 10.046 1.00 89.62 82 PRO A C 1
ATOM 629 O O . PRO A 1 82 ? 5.726 4.547 10.349 1.00 89.62 82 PRO A O 1
ATOM 632 N N . PHE A 1 83 ? 3.662 3.771 10.729 1.00 91.56 83 PHE A N 1
ATOM 633 C CA . PHE A 1 83 ? 3.444 4.635 11.886 1.00 91.56 83 PHE A CA 1
ATOM 634 C C . PHE A 1 83 ? 4.108 4.054 13.135 1.00 91.56 83 PHE A C 1
ATOM 636 O O . PHE A 1 83 ? 3.686 3.029 13.660 1.00 91.56 83 PHE A O 1
ATOM 643 N N . LYS A 1 84 ? 5.126 4.755 13.650 1.00 92.62 84 LYS A N 1
ATOM 644 C CA . LYS A 1 84 ? 5.853 4.356 14.869 1.00 92.62 84 LYS A CA 1
ATOM 645 C C . LYS A 1 84 ? 5.330 5.007 16.156 1.00 92.62 84 LYS A C 1
ATOM 647 O O . LYS A 1 84 ? 5.856 4.770 17.239 1.00 92.62 84 LYS A O 1
ATOM 652 N N . ASN A 1 85 ? 4.293 5.841 16.057 1.00 94.12 85 ASN A N 1
ATOM 653 C CA . ASN A 1 85 ? 3.692 6.496 17.215 1.00 94.12 85 ASN A CA 1
ATOM 654 C C . ASN A 1 85 ? 2.778 5.519 17.972 1.00 94.12 85 ASN A C 1
ATOM 656 O O . ASN A 1 85 ? 1.716 5.137 17.474 1.00 94.12 85 ASN A O 1
ATOM 660 N N . LYS A 1 86 ? 3.158 5.180 19.210 1.00 94.00 86 LYS A N 1
ATOM 661 C CA . LYS A 1 86 ? 2.388 4.276 20.072 1.00 94.00 86 LYS A CA 1
ATOM 662 C C . LYS A 1 86 ? 0.974 4.778 20.361 1.00 94.00 86 LYS A C 1
ATOM 664 O O . LYS A 1 86 ? 0.045 3.985 20.302 1.00 94.00 86 LYS A O 1
ATOM 669 N N . GLN A 1 87 ? 0.786 6.075 20.613 1.00 94.19 87 GLN A N 1
ATOM 670 C CA . GLN A 1 87 ? -0.543 6.629 20.907 1.00 94.19 87 GLN A CA 1
ATOM 671 C C . GLN A 1 87 ? -1.509 6.466 19.735 1.00 94.19 87 GLN A C 1
ATOM 673 O O . GLN A 1 87 ? -2.685 6.194 19.947 1.00 94.19 87 GLN A O 1
ATOM 678 N N . PHE A 1 88 ? -1.008 6.589 18.505 1.00 93.50 88 PHE A N 1
ATOM 679 C CA . PHE A 1 88 ? -1.811 6.355 17.311 1.00 93.50 88 PHE A CA 1
ATOM 680 C C . PHE A 1 88 ? -2.193 4.877 17.160 1.00 93.50 88 PHE A C 1
ATOM 682 O O . PHE A 1 88 ? -3.330 4.585 16.808 1.00 93.50 88 PHE A O 1
ATOM 689 N N . CYS A 1 89 ? -1.260 3.959 17.435 1.00 93.88 89 CYS A N 1
ATOM 690 C CA . CYS A 1 89 ? -1.445 2.522 17.208 1.00 93.88 89 CYS A CA 1
ATOM 691 C C . CYS A 1 89 ? -2.306 1.827 18.276 1.00 93.88 89 CYS A C 1
ATOM 693 O O . CYS A 1 89 ? -2.808 0.731 18.033 1.00 93.88 89 CYS A O 1
ATOM 695 N N . ILE A 1 90 ? -2.497 2.436 19.451 1.00 95.06 90 ILE A N 1
ATOM 696 C CA . ILE A 1 90 ? -3.350 1.874 20.507 1.00 95.06 90 ILE A CA 1
ATOM 697 C C . ILE A 1 90 ? -4.789 1.710 20.002 1.00 95.06 90 ILE A C 1
ATOM 699 O O . ILE A 1 90 ? -5.414 2.654 19.518 1.00 95.06 90 ILE A O 1
ATOM 703 N N . GLY A 1 91 ? -5.319 0.490 20.139 1.00 93.31 91 GLY A N 1
ATOM 704 C CA . GLY A 1 91 ? -6.677 0.149 19.710 1.00 93.31 91 GLY A CA 1
ATOM 705 C C . GLY A 1 91 ? -6.870 0.160 18.192 1.00 93.31 91 GLY A C 1
ATOM 706 O O . GLY A 1 91 ? -8.013 0.179 17.731 1.00 93.31 91 GLY A O 1
ATOM 707 N N . LYS A 1 92 ? -5.775 0.182 17.420 1.00 95.12 92 LYS A N 1
ATOM 708 C CA . LYS A 1 92 ? -5.806 0.039 15.967 1.00 95.12 92 LYS A CA 1
ATOM 709 C C . LYS A 1 92 ? -5.453 -1.373 15.557 1.00 95.12 92 LYS A C 1
ATOM 711 O O . LYS A 1 92 ? -4.663 -2.053 16.204 1.00 95.12 92 LYS A O 1
ATOM 716 N N . LYS A 1 93 ? -6.013 -1.773 14.428 1.00 96.44 93 LYS A N 1
ATOM 717 C CA . LYS A 1 93 ? -5.707 -3.024 13.757 1.00 96.44 93 LYS A CA 1
ATOM 718 C C . LYS A 1 93 ? -5.125 -2.704 12.390 1.00 96.44 93 LYS A C 1
ATOM 720 O O . LYS A 1 93 ? -5.681 -1.911 11.637 1.00 96.44 93 LYS A O 1
ATOM 725 N N . LEU A 1 94 ? -3.966 -3.276 12.108 1.00 96.56 94 LEU A N 1
ATOM 726 C CA . LEU A 1 94 ? -3.242 -3.122 10.858 1.00 96.56 94 LEU A CA 1
ATOM 727 C C . LEU A 1 94 ? -3.659 -4.228 9.898 1.00 96.56 94 LEU A C 1
ATOM 729 O O . LEU A 1 94 ? -3.600 -5.407 10.240 1.00 96.56 94 LEU A O 1
ATOM 733 N N . HIS A 1 95 ? -4.018 -3.847 8.681 1.00 95.81 95 HIS A N 1
ATOM 734 C CA . HIS A 1 95 ? -4.268 -4.744 7.567 1.00 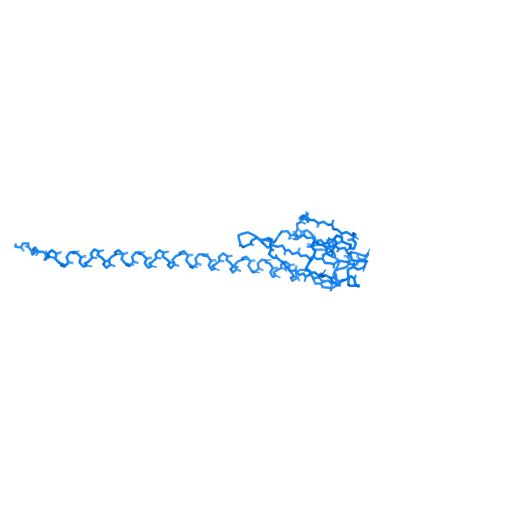95.81 95 HIS A CA 1
ATOM 735 C C . HIS A 1 95 ? -3.330 -4.387 6.420 1.00 95.81 95 HIS A C 1
ATOM 737 O O . HIS A 1 95 ? -3.500 -3.346 5.788 1.00 95.81 95 HIS A O 1
ATOM 743 N N . SER A 1 96 ? -2.369 -5.258 6.133 1.00 94.44 96 SER A N 1
ATOM 744 C CA . SER A 1 96 ? -1.448 -5.069 5.016 1.00 94.44 96 SER A CA 1
ATOM 745 C C . SER A 1 96 ? -1.910 -5.876 3.809 1.00 94.44 96 SER A C 1
ATOM 747 O O . SER A 1 96 ? -2.193 -7.073 3.918 1.00 94.44 96 SER A O 1
ATOM 749 N N . PHE A 1 97 ? -1.938 -5.244 2.642 1.00 93.25 97 PHE A N 1
ATOM 750 C CA . PHE A 1 97 ? -2.314 -5.835 1.363 1.00 93.25 97 PHE A CA 1
ATOM 751 C C . PHE A 1 97 ? -1.201 -5.632 0.349 1.00 93.25 97 PHE A C 1
ATOM 753 O O . PHE A 1 97 ? -0.608 -4.558 0.263 1.00 93.25 97 PHE A O 1
ATOM 760 N N . TYR A 1 98 ? -0.948 -6.649 -0.464 1.00 89.38 98 TYR A N 1
ATOM 761 C CA . TYR A 1 98 ? -0.020 -6.509 -1.574 1.00 89.38 98 TYR A CA 1
ATOM 762 C C . TYR A 1 98 ? -0.676 -5.702 -2.700 1.00 89.38 98 TYR A C 1
ATOM 764 O O . TYR A 1 98 ? -1.704 -6.116 -3.237 1.00 89.38 98 TYR A O 1
ATOM 772 N N . ALA A 1 99 ? -0.090 -4.567 -3.084 1.00 85.75 99 ALA A N 1
ATOM 773 C CA . ALA A 1 99 ? -0.689 -3.698 -4.089 1.00 85.75 99 ALA A CA 1
ATOM 774 C C . ALA A 1 99 ? -0.236 -4.068 -5.508 1.00 85.75 99 ALA A C 1
ATOM 776 O O . ALA A 1 99 ? -1.066 -4.308 -6.400 1.00 85.75 99 ALA A O 1
ATOM 777 N N . VAL A 1 100 ? 1.080 -4.124 -5.757 1.00 82.88 100 VAL A N 1
ATOM 778 C CA . VAL A 1 100 ? 1.585 -4.267 -7.131 1.00 82.88 100 VAL A CA 1
ATOM 779 C C . VAL A 1 100 ? 3.016 -4.805 -7.250 1.00 82.88 100 VAL A C 1
ATOM 781 O O . VAL A 1 100 ? 3.820 -4.667 -6.334 1.00 82.88 100 VAL A O 1
ATOM 784 N N . THR A 1 101 ? 3.316 -5.390 -8.418 1.00 73.62 101 THR A N 1
ATOM 785 C CA . THR A 1 101 ? 4.652 -5.805 -8.883 1.00 73.62 101 THR A CA 1
ATOM 786 C C . THR A 1 101 ? 4.819 -5.423 -10.358 1.00 73.62 101 THR A C 1
ATOM 788 O O . THR A 1 101 ? 3.894 -5.681 -11.134 1.00 73.62 101 THR A O 1
ATOM 791 N N . PRO A 1 102 ? 5.997 -4.946 -10.795 1.00 65.00 102 PRO A N 1
ATOM 792 C CA . PRO A 1 102 ? 6.934 -4.090 -10.061 1.00 65.00 102 PRO A CA 1
ATOM 793 C C . PRO A 1 102 ? 6.335 -2.680 -9.887 1.00 65.00 102 PRO A C 1
ATOM 795 O O . PRO A 1 102 ? 5.524 -2.251 -10.697 1.00 65.00 102 PRO A O 1
ATOM 798 N N . THR A 1 103 ? 6.685 -1.892 -8.878 1.00 66.12 103 THR A N 1
ATOM 799 C CA . THR A 1 103 ? 7.589 -2.106 -7.736 1.00 66.12 103 THR A CA 1
ATOM 800 C C . THR A 1 103 ? 6.836 -2.763 -6.575 1.00 66.12 103 THR A C 1
ATOM 802 O O . THR A 1 103 ? 5.658 -2.477 -6.399 1.00 66.12 103 THR A O 1
ATOM 805 N N . CYS A 1 104 ? 7.478 -3.659 -5.814 1.00 84.00 104 CYS A N 1
ATOM 806 C CA . CYS A 1 104 ? 6.868 -4.391 -4.693 1.00 84.00 104 CYS A CA 1
ATOM 807 C C . CYS A 1 104 ? 6.358 -3.427 -3.613 1.00 84.00 104 CYS A C 1
ATOM 809 O O . CYS A 1 104 ? 7.096 -3.046 -2.708 1.00 84.00 104 CYS A O 1
ATOM 811 N N . ARG A 1 105 ? 5.103 -2.999 -3.729 1.00 90.12 105 ARG A N 1
ATOM 812 C CA . ARG A 1 105 ? 4.470 -2.050 -2.811 1.00 90.12 105 ARG A CA 1
ATOM 813 C C . ARG A 1 105 ? 3.312 -2.728 -2.099 1.00 90.12 105 ARG A C 1
ATOM 815 O O . ARG A 1 105 ? 2.562 -3.491 -2.714 1.00 90.12 105 ARG A O 1
ATOM 822 N N . ALA A 1 106 ? 3.162 -2.410 -0.823 1.00 91.44 106 ALA A N 1
ATOM 823 C CA . ALA A 1 106 ? 2.039 -2.824 -0.003 1.00 91.44 106 ALA A CA 1
ATOM 824 C C . ALA A 1 106 ? 1.254 -1.603 0.477 1.00 91.44 106 ALA A C 1
ATOM 826 O O . ALA A 1 106 ? 1.794 -0.502 0.593 1.00 91.44 106 ALA A O 1
ATOM 827 N N . ILE A 1 107 ? -0.031 -1.815 0.737 1.00 94.25 107 ILE A N 1
ATOM 828 C CA . ILE A 1 107 ? -0.915 -0.849 1.383 1.00 94.25 107 ILE A CA 1
ATOM 829 C C . ILE A 1 107 ? -1.201 -1.341 2.785 1.00 94.25 107 ILE A C 1
ATOM 831 O O . ILE A 1 107 ? -1.590 -2.490 2.970 1.00 94.25 107 ILE A O 1
ATOM 835 N N . ASP A 1 108 ? -1.060 -0.439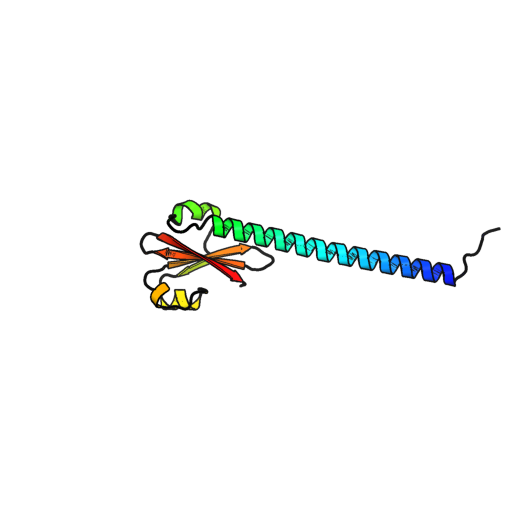 3.741 1.00 95.12 108 ASP A N 1
ATOM 836 C CA . ASP A 1 108 ? -1.378 -0.644 5.139 1.00 95.12 108 ASP A CA 1
ATOM 837 C C . ASP A 1 108 ? -2.607 0.172 5.498 1.00 95.12 108 ASP A C 1
ATOM 839 O O . ASP A 1 108 ? -2.608 1.402 5.417 1.00 95.12 108 ASP A O 1
ATOM 843 N N . ILE A 1 109 ? -3.656 -0.524 5.915 1.00 96.62 109 ILE A N 1
ATOM 844 C CA . ILE A 1 109 ? -4.912 0.069 6.351 1.00 96.62 109 ILE A CA 1
ATOM 845 C C . ILE A 1 109 ? -5.020 -0.111 7.856 1.00 96.62 109 ILE A C 1
ATOM 847 O O . ILE A 1 109 ? -4.948 -1.229 8.363 1.00 96.62 109 ILE A O 1
ATOM 851 N N . TYR A 1 110 ? -5.212 0.995 8.563 1.00 96.75 110 TYR A N 1
ATOM 852 C CA . TYR A 1 110 ? -5.431 1.005 10.000 1.00 96.75 110 TYR A CA 1
ATOM 853 C C . TYR A 1 110 ? -6.917 1.154 10.266 1.00 96.75 110 TYR A C 1
ATOM 855 O O . TYR A 1 110 ? -7.522 2.152 9.870 1.00 96.75 110 TYR A O 1
ATOM 863 N N . THR A 1 111 ? -7.494 0.188 10.966 1.00 97.44 111 THR A N 1
ATOM 864 C CA . THR A 1 111 ? -8.886 0.227 11.404 1.00 97.44 111 THR A CA 1
ATOM 865 C C . THR A 1 111 ? -8.990 0.421 12.912 1.00 97.44 111 THR A C 1
ATOM 867 O O . THR A 1 111 ? -8.031 0.187 13.650 1.00 97.44 111 THR A O 1
ATOM 870 N N . ASP A 1 112 ? -10.137 0.910 13.378 1.00 96.06 112 ASP A N 1
ATOM 871 C CA . ASP A 1 112 ? -10.492 0.922 14.797 1.00 96.06 112 ASP A CA 1
ATOM 872 C C . ASP A 1 112 ? -11.111 -0.418 15.252 1.00 96.06 112 ASP A C 1
ATOM 874 O O . ASP A 1 112 ? -11.179 -1.390 14.498 1.00 96.06 112 ASP A O 1
ATOM 878 N N . ALA A 1 113 ? -11.578 -0.472 16.502 1.00 92.75 113 ALA A N 1
ATOM 879 C CA . ALA A 1 113 ? -12.204 -1.662 17.081 1.00 92.75 113 ALA A CA 1
ATOM 880 C C . ALA A 1 113 ? -13.502 -2.111 16.375 1.00 92.75 113 ALA A C 1
ATOM 882 O O . ALA A 1 113 ? -13.931 -3.244 16.575 1.00 92.75 113 ALA A O 1
ATOM 883 N N . ASN A 1 114 ? -14.114 -1.250 15.557 1.00 94.62 114 ASN A N 1
ATOM 884 C CA . ASN A 1 114 ? -15.328 -1.532 14.792 1.00 94.62 114 ASN A CA 1
ATOM 885 C C . ASN A 1 114 ? -15.025 -1.846 13.314 1.00 94.62 114 ASN A C 1
ATOM 887 O O . ASN A 1 114 ? -15.933 -1.812 12.481 1.00 94.62 114 ASN A O 1
ATOM 891 N N . ASP A 1 115 ? -13.756 -2.118 12.981 1.00 94.75 115 ASP A N 1
ATOM 892 C CA . ASP A 1 115 ? -13.255 -2.316 11.616 1.00 94.75 115 ASP A CA 1
ATOM 893 C C . ASP A 1 115 ? -13.549 -1.114 10.679 1.00 94.75 115 ASP A C 1
ATOM 895 O O . ASP A 1 115 ? -13.650 -1.264 9.455 1.00 94.75 115 ASP A O 1
ATOM 899 N N . VAL A 1 116 ? -13.653 0.099 11.241 1.00 96.94 116 VAL A N 1
ATOM 900 C CA . VAL A 1 116 ? -13.763 1.354 10.483 1.00 96.94 116 VAL A CA 1
ATOM 901 C C . VAL A 1 116 ? -12.368 1.871 10.164 1.00 96.94 116 VAL A C 1
ATOM 903 O O . VAL A 1 116 ? -11.508 1.957 11.041 1.00 96.94 116 VAL A O 1
ATOM 906 N N . ILE A 1 117 ? -12.134 2.220 8.902 1.00 97.44 117 ILE A N 1
ATOM 907 C CA . ILE A 1 117 ? -10.853 2.730 8.418 1.00 97.44 117 ILE A CA 1
ATOM 908 C C . ILE A 1 117 ? -10.579 4.090 9.055 1.00 97.44 117 ILE A C 1
ATOM 910 O O . ILE A 1 117 ? -11.381 5.016 8.976 1.00 97.44 117 ILE A O 1
ATOM 914 N N . VAL A 1 118 ? -9.419 4.206 9.686 1.00 96.38 118 VAL A N 1
ATOM 915 C CA . VAL A 1 118 ? -8.917 5.442 10.295 1.00 96.38 118 VAL A CA 1
ATOM 916 C C . VAL A 1 118 ? -7.972 6.135 9.328 1.00 96.38 118 VAL A C 1
ATOM 918 O O . VAL A 1 118 ? -8.011 7.351 9.173 1.00 96.38 118 VAL A O 1
ATOM 921 N N . THR A 1 119 ? -7.103 5.357 8.690 1.00 95.88 119 THR A N 1
ATOM 922 C CA . THR A 1 119 ? -6.188 5.838 7.661 1.00 95.88 119 THR A CA 1
ATOM 923 C C . THR A 1 119 ? -5.680 4.668 6.833 1.00 95.88 119 THR A C 1
ATOM 925 O O . THR A 1 119 ? -5.654 3.523 7.296 1.00 95.88 119 THR A O 1
ATOM 928 N N . ALA A 1 120 ? -5.240 4.976 5.623 1.00 95.31 120 ALA A N 1
ATOM 929 C CA . ALA A 1 120 ? -4.534 4.063 4.753 1.00 95.31 120 ALA A CA 1
ATOM 930 C C . ALA A 1 120 ? -3.264 4.738 4.250 1.00 95.31 120 ALA A C 1
ATOM 932 O O . ALA A 1 120 ? -3.222 5.939 3.989 1.00 95.31 120 ALA A O 1
ATOM 933 N N . THR A 1 121 ? -2.210 3.953 4.134 1.00 94.38 121 THR A N 1
ATOM 934 C CA . THR A 1 121 ? -0.916 4.403 3.640 1.00 94.38 121 THR A CA 1
ATOM 935 C C . THR A 1 121 ? -0.267 3.277 2.855 1.00 94.38 121 THR A C 1
ATOM 937 O O . THR A 1 121 ? -0.803 2.175 2.765 1.00 94.38 121 THR A O 1
ATOM 940 N N . TRP A 1 122 ? 0.880 3.546 2.257 1.00 92.44 122 TRP A N 1
ATOM 941 C CA . TRP A 1 122 ? 1.629 2.560 1.506 1.00 92.44 122 TRP A CA 1
ATOM 942 C C . TRP A 1 122 ? 3.096 2.587 1.896 1.00 92.44 122 TRP A C 1
ATOM 944 O O . TRP A 1 122 ? 3.622 3.600 2.357 1.00 92.44 122 TRP A O 1
ATOM 954 N N . HIS A 1 123 ? 3.760 1.462 1.677 1.00 88.12 123 HIS A N 1
ATOM 955 C CA . HIS A 1 123 ? 5.201 1.353 1.809 1.00 88.12 123 HIS A CA 1
ATOM 956 C C . HIS A 1 123 ? 5.767 0.454 0.712 1.00 88.12 123 HIS A C 1
ATOM 958 O O . HIS A 1 123 ? 5.056 -0.310 0.049 1.00 88.12 123 HIS A O 1
ATOM 964 N N . GLN A 1 124 ? 7.068 0.589 0.493 1.00 87.12 124 GLN A N 1
ATOM 965 C CA . GLN A 1 124 ? 7.825 -0.314 -0.357 1.00 87.12 124 GLN A CA 1
ATOM 966 C C . GLN A 1 124 ? 8.338 -1.477 0.498 1.00 87.12 124 GLN A C 1
ATOM 968 O O . GLN A 1 124 ? 8.849 -1.238 1.592 1.00 87.12 124 GLN A O 1
ATOM 973 N N . LEU A 1 125 ? 8.135 -2.702 0.009 1.00 77.88 125 LEU A N 1
ATOM 974 C CA . LEU A 1 125 ? 8.568 -3.947 0.650 1.00 77.88 125 LEU A CA 1
ATOM 975 C C . LEU A 1 125 ? 10.068 -4.190 0.468 1.00 77.88 125 LEU A C 1
ATOM 977 O O . LEU A 1 125 ? 10.600 -3.798 -0.600 1.00 77.88 125 LEU A O 1
#

Sequence (125 aa):
MEKVASSRTVTYLTIALGISWGVGFVLLITTSLFFLEKRAGNKLLDMIALAEPGTKLETIKGQLGVPMRVENDVEKVIEWGPFKNKQFCIGKKLHSFYAVTPTCRAIDIYTDANDVIVTATWHQL